Protein AF-A0A843D8D5-F1 (afdb_monomer_lite)

Radius of gyration: 13.55 Å; chains: 1; bounding box: 32×32×28 Å

Secondary structure (DSSP, 8-state):
---TT-TTS-STTTTT--HHHHHHHHHHHHHHHHGGG-------TTS---HHHHHHHHHH-PPSSP-EETTEE----S--HHHHHHHHHHHHHT-

Foldseek 3Di:
DQDPVNQLVFDQCPPVVDPVRLVVRLQVLCCVVPPPNDDDDDDDPVDPDPPLVVVCCVPPVADPPWDDDVSHTDNPNDNGNVRVVVVNVVVVVVD

Structure (mmCIF, N/CA/C/O backbone):
data_AF-A0A843D8D5-F1
#
_entry.id   AF-A0A843D8D5-F1
#
loop_
_atom_site.group_PDB
_atom_site.id
_atom_site.type_symbol
_atom_site.label_atom_id
_atom_site.label_alt_id
_atom_site.label_comp_id
_atom_site.label_asym_id
_atom_site.label_entity_id
_atom_site.label_seq_id
_atom_site.pdbx_PDB_ins_code
_atom_site.Cartn_x
_atom_site.Cartn_y
_atom_site.Cartn_z
_atom_site.occu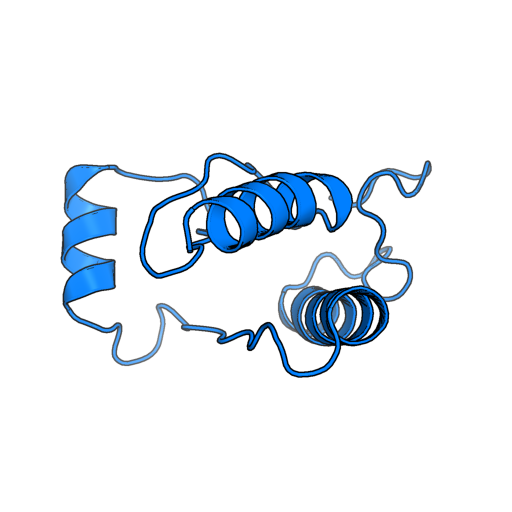pancy
_atom_site.B_iso_or_equiv
_atom_site.auth_seq_id
_atom_site.auth_comp_id
_atom_site.auth_asym_id
_atom_site.auth_atom_id
_atom_site.pdbx_PDB_model_num
ATOM 1 N N . PRO A 1 1 ? 7.385 1.180 -12.048 1.00 47.66 1 PRO A N 1
ATOM 2 C CA . PRO A 1 1 ? 8.185 2.334 -12.512 1.00 47.66 1 PRO A CA 1
ATOM 3 C C . PRO A 1 1 ? 7.674 3.664 -11.921 1.00 47.66 1 PRO A C 1
ATOM 5 O O . PRO A 1 1 ? 6.539 4.058 -12.180 1.00 47.66 1 PRO A O 1
ATOM 8 N N . CYS A 1 2 ? 8.488 4.339 -11.101 1.00 55.44 2 CYS A N 1
ATOM 9 C CA . CYS A 1 2 ? 8.285 5.772 -10.858 1.00 55.44 2 CYS A CA 1
ATOM 10 C C . CYS A 1 2 ? 8.606 6.502 -12.167 1.00 55.44 2 CYS A C 1
ATOM 12 O O . CYS A 1 2 ? 9.654 6.240 -12.750 1.00 55.44 2 CYS A O 1
ATOM 14 N N . ASN A 1 3 ? 7.702 7.351 -12.659 1.00 57.97 3 ASN A N 1
ATOM 15 C CA . ASN A 1 3 ? 8.015 8.200 -13.808 1.00 57.97 3 ASN A CA 1
ATOM 16 C C . ASN A 1 3 ? 8.922 9.365 -13.372 1.00 57.97 3 ASN A C 1
ATOM 18 O O . ASN A 1 3 ? 8.964 9.708 -12.187 1.00 57.97 3 ASN A O 1
ATOM 22 N N . ASP A 1 4 ? 9.620 9.986 -14.322 1.00 55.50 4 ASP A N 1
ATOM 23 C CA . ASP A 1 4 ? 10.526 11.120 -14.064 1.00 55.50 4 ASP A CA 1
ATOM 24 C C . ASP A 1 4 ? 9.816 12.321 -13.417 1.00 55.50 4 ASP A C 1
ATOM 26 O O . ASP A 1 4 ? 10.421 13.116 -12.700 1.00 55.50 4 ASP A O 1
ATOM 30 N N . GLU A 1 5 ? 8.497 12.405 -13.591 1.00 62.22 5 GLU A N 1
ATOM 31 C CA . GLU A 1 5 ? 7.626 13.414 -12.985 1.00 62.22 5 GLU A CA 1
ATOM 32 C C . GLU A 1 5 ? 7.297 13.131 -11.505 1.00 62.22 5 GLU A C 1
ATOM 34 O O . GLU A 1 5 ? 6.602 13.916 -10.864 1.00 62.22 5 GLU A O 1
ATOM 39 N N . ARG A 1 6 ? 7.789 12.017 -10.938 1.00 62.62 6 ARG A N 1
ATOM 40 C CA . ARG A 1 6 ? 7.592 11.595 -9.536 1.00 62.62 6 ARG A CA 1
ATOM 41 C C . ARG A 1 6 ? 6.125 11.465 -9.126 1.00 62.62 6 ARG A C 1
ATOM 43 O O . ARG A 1 6 ? 5.787 11.584 -7.949 1.00 62.62 6 ARG A O 1
ATOM 50 N N . THR A 1 7 ? 5.250 11.129 -10.070 1.00 68.88 7 THR A N 1
ATOM 51 C CA . THR A 1 7 ? 3.804 10.960 -9.819 1.00 68.88 7 THR A CA 1
ATOM 52 C C . THR A 1 7 ? 3.489 9.825 -8.834 1.00 68.88 7 THR A C 1
ATOM 54 O O . THR A 1 7 ? 2.400 9.766 -8.269 1.00 68.88 7 THR A O 1
ATOM 57 N N . CYS A 1 8 ? 4.454 8.933 -8.576 1.00 71.19 8 CYS A N 1
ATOM 58 C CA . CYS A 1 8 ? 4.361 7.876 -7.569 1.00 71.19 8 CYS A CA 1
ATOM 59 C C . CYS A 1 8 ? 4.458 8.396 -6.118 1.00 71.19 8 CYS A C 1
ATOM 61 O O . CYS A 1 8 ? 4.079 7.666 -5.204 1.00 71.19 8 CYS A O 1
ATOM 63 N N . GLY A 1 9 ? 4.955 9.620 -5.888 1.00 72.00 9 GLY A N 1
ATOM 64 C CA . GLY A 1 9 ? 5.135 10.200 -4.549 1.00 72.00 9 GLY A CA 1
ATOM 65 C C . GLY A 1 9 ? 6.313 9.631 -3.744 1.00 72.00 9 GLY A C 1
ATOM 66 O O . GLY A 1 9 ? 6.451 9.961 -2.572 1.00 72.00 9 GLY A O 1
ATOM 67 N N . LEU A 1 10 ? 7.164 8.795 -4.353 1.00 78.50 10 LEU A N 1
ATOM 68 C CA . LEU A 1 10 ? 8.334 8.184 -3.715 1.00 78.50 10 LEU A CA 1
ATOM 69 C C . LEU A 1 10 ? 9.623 8.656 -4.393 1.00 78.50 10 LEU A C 1
ATOM 71 O O . LEU A 1 10 ? 9.813 8.452 -5.590 1.00 78.50 10 LEU A O 1
ATOM 75 N N . SER A 1 11 ? 10.526 9.269 -3.630 1.00 70.12 11 SER A N 1
ATOM 76 C CA . SER A 1 11 ? 11.817 9.763 -4.133 1.00 70.12 11 SER A CA 1
ATOM 77 C C . SER A 1 11 ? 12.944 8.732 -4.006 1.00 70.12 11 SER A C 1
ATOM 79 O O . SER A 1 11 ? 13.844 8.689 -4.838 1.00 70.12 11 SER A O 1
ATOM 81 N N . GLU A 1 12 ? 12.895 7.864 -2.997 1.00 68.62 12 GLU A N 1
ATOM 82 C CA . GLU A 1 12 ? 14.029 7.003 -2.624 1.00 68.62 12 GLU A CA 1
ATOM 83 C C . GLU A 1 12 ? 14.132 5.689 -3.406 1.00 68.62 12 GLU A C 1
ATOM 85 O O . GLU A 1 12 ? 15.184 5.044 -3.411 1.00 68.62 12 GLU A O 1
ATOM 90 N N . CYS A 1 13 ? 13.056 5.285 -4.080 1.00 66.25 13 CYS A N 1
ATOM 91 C CA . CYS A 1 13 ? 13.039 4.108 -4.948 1.00 66.25 13 CYS A CA 1
ATOM 92 C C . CYS A 1 13 ? 13.279 4.439 -6.430 1.00 66.25 13 CYS A C 1
ATOM 94 O O . CYS A 1 13 ? 13.214 3.537 -7.270 1.00 66.25 13 CYS A O 1
ATOM 96 N N . PHE A 1 14 ? 13.554 5.709 -6.748 1.00 63.16 14 PHE A N 1
ATOM 97 C CA . PHE A 1 14 ? 13.910 6.169 -8.089 1.00 63.16 14 PHE A CA 1
ATOM 98 C C . PHE A 1 14 ? 15.157 5.428 -8.605 1.00 63.16 14 PHE A C 1
ATOM 100 O O . PHE A 1 14 ? 16.081 5.171 -7.833 1.00 63.16 14 PHE A O 1
ATOM 107 N N . GLU A 1 15 ? 15.132 5.003 -9.874 1.00 60.16 15 GLU A N 1
ATOM 108 C CA . GLU A 1 15 ? 16.171 4.208 -10.574 1.00 60.16 15 GLU A CA 1
ATOM 109 C C . GLU A 1 15 ? 16.525 2.834 -9.976 1.00 60.16 15 GLU A C 1
ATOM 111 O O . GLU A 1 15 ? 17.289 2.072 -10.566 1.00 60.16 15 GLU A O 1
ATOM 116 N N . LYS A 1 16 ? 15.966 2.469 -8.818 1.00 64.62 16 LYS A N 1
ATOM 117 C CA . LYS A 1 16 ? 16.260 1.188 -8.160 1.00 64.62 16 LYS A CA 1
ATOM 118 C C . LYS A 1 16 ? 15.276 0.086 -8.522 1.00 64.62 16 LYS A C 1
ATOM 120 O O . LYS A 1 16 ? 15.648 -1.076 -8.399 1.00 64.62 16 LYS A O 1
ATOM 125 N N . GLU A 1 17 ? 14.041 0.451 -8.885 1.00 65.00 17 GLU A N 1
ATOM 126 C CA . GLU A 1 17 ? 12.939 -0.433 -9.324 1.00 65.00 17 GLU A CA 1
ATOM 127 C C . GLU A 1 17 ? 12.759 -1.719 -8.494 1.00 65.00 17 GLU A C 1
ATOM 129 O O . GLU A 1 17 ? 12.305 -2.754 -8.974 1.00 65.00 17 GLU A O 1
ATOM 134 N N . LYS A 1 18 ? 13.112 -1.657 -7.209 1.00 72.94 18 LYS A N 1
ATOM 135 C CA . LYS A 1 18 ? 13.156 -2.803 -6.302 1.00 72.94 18 LYS A CA 1
ATOM 136 C C . LYS A 1 18 ? 12.212 -2.576 -5.136 1.00 72.94 18 LYS A C 1
ATOM 138 O O . LYS A 1 18 ? 12.274 -1.545 -4.463 1.00 72.94 18 LYS A O 1
ATOM 143 N N . LEU A 1 19 ? 11.391 -3.587 -4.855 1.00 77.56 19 LEU A N 1
ATOM 144 C CA . LEU A 1 19 ? 10.420 -3.577 -3.758 1.00 77.56 19 LEU A CA 1
ATOM 145 C C . LEU A 1 19 ? 11.080 -3.301 -2.400 1.00 77.56 19 LEU A C 1
ATOM 147 O O . LEU A 1 19 ? 10.525 -2.571 -1.587 1.00 77.56 19 LEU A O 1
ATOM 151 N N . SER A 1 20 ? 12.311 -3.784 -2.206 1.00 79.69 20 SER A N 1
ATOM 152 C CA . SER A 1 20 ? 13.122 -3.544 -1.005 1.00 79.69 20 SER A CA 1
ATOM 153 C C . SER A 1 20 ? 13.432 -2.067 -0.734 1.00 79.69 20 SER A C 1
ATOM 155 O O . SER A 1 20 ? 13.758 -1.722 0.394 1.00 79.69 20 SER A O 1
ATOM 157 N N . PHE A 1 21 ? 13.360 -1.198 -1.749 1.00 81.12 21 PHE A N 1
ATOM 158 C CA . PHE A 1 21 ? 13.503 0.254 -1.590 1.00 81.12 21 PHE A CA 1
ATOM 159 C C . PHE A 1 21 ? 12.150 0.970 -1.622 1.00 81.12 21 PHE A C 1
ATOM 161 O O . PHE A 1 21 ? 11.969 1.958 -0.918 1.00 81.12 21 PHE A O 1
ATOM 168 N N . ALA A 1 22 ? 11.193 0.474 -2.413 1.00 82.38 22 ALA A N 1
ATOM 169 C CA . ALA A 1 22 ? 9.859 1.064 -2.511 1.00 82.38 22 ALA A CA 1
ATOM 170 C C . ALA A 1 22 ? 9.049 0.908 -1.216 1.00 82.38 22 ALA A C 1
ATOM 172 O O . ALA A 1 22 ? 8.378 1.850 -0.810 1.00 82.38 22 ALA A O 1
ATOM 173 N N . TYR A 1 23 ? 9.146 -0.244 -0.546 1.00 87.75 23 TYR A N 1
ATOM 174 C CA . TYR A 1 23 ? 8.427 -0.518 0.697 1.00 87.75 23 TYR A CA 1
ATOM 175 C C . TYR A 1 23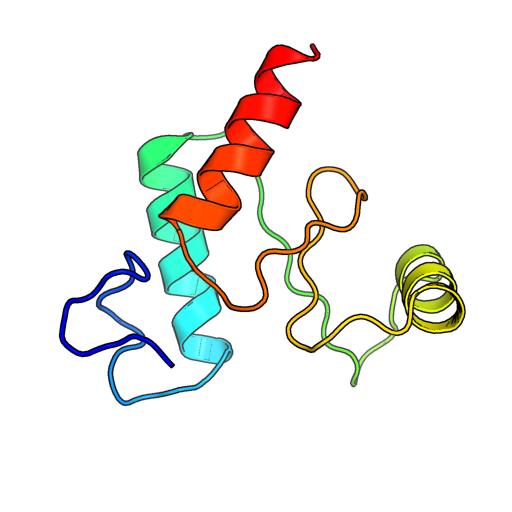 ? 8.779 0.453 1.841 1.00 87.75 23 TYR A C 1
ATOM 177 O O . TYR A 1 23 ? 7.875 1.137 2.312 1.00 87.75 23 TYR A O 1
ATOM 185 N N . PRO A 1 24 ? 10.054 0.614 2.258 1.00 88.75 24 PRO A N 1
ATOM 186 C CA . PRO A 1 24 ? 10.393 1.537 3.347 1.00 88.75 24 PRO A CA 1
ATOM 187 C C . PRO A 1 24 ? 10.172 3.015 2.984 1.00 88.75 24 PRO A C 1
ATOM 189 O O . PRO A 1 24 ? 10.036 3.865 3.862 1.00 88.75 24 PRO A O 1
ATOM 192 N N . ALA A 1 25 ? 10.167 3.361 1.693 1.00 89.38 25 ALA A N 1
ATOM 193 C CA . ALA A 1 25 ? 9.791 4.700 1.242 1.00 89.38 25 ALA A CA 1
ATOM 194 C C . ALA A 1 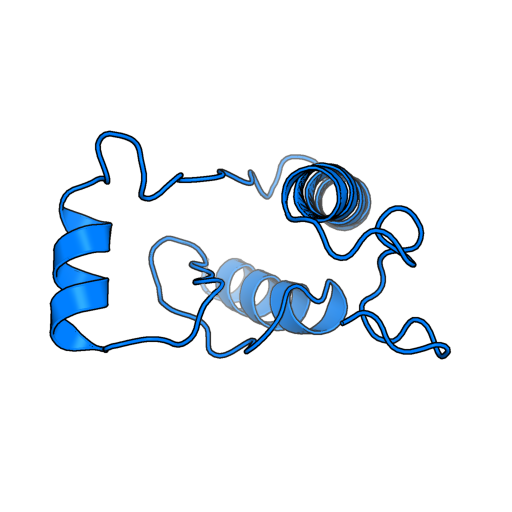25 ? 8.271 4.920 1.360 1.00 89.38 25 ALA A C 1
ATOM 196 O O . ALA A 1 25 ? 7.839 5.960 1.850 1.00 89.38 25 ALA A O 1
ATOM 197 N N . LEU A 1 26 ? 7.466 3.927 0.963 1.00 89.81 26 LEU A N 1
ATOM 198 C CA . LEU A 1 26 ? 6.011 3.949 1.116 1.00 89.81 26 LEU A CA 1
ATOM 199 C C . LEU A 1 26 ? 5.605 4.006 2.588 1.00 89.81 26 LEU A C 1
ATOM 201 O O . LEU A 1 26 ? 4.774 4.832 2.944 1.00 89.81 26 LEU A O 1
ATOM 205 N N . GLU A 1 27 ? 6.208 3.175 3.436 1.00 92.31 27 GLU A N 1
ATOM 206 C CA . GLU A 1 27 ? 5.943 3.150 4.877 1.00 92.31 27 GLU A CA 1
ATOM 207 C C . GLU A 1 27 ? 6.147 4.531 5.508 1.00 92.31 27 GLU A C 1
ATOM 209 O O . GLU A 1 27 ? 5.257 5.027 6.194 1.00 92.31 27 GLU A O 1
ATOM 214 N N . ARG A 1 28 ? 7.265 5.202 5.202 1.00 91.75 28 ARG A N 1
ATOM 215 C CA . ARG A 1 28 ? 7.519 6.567 5.683 1.00 91.75 28 ARG A CA 1
ATOM 216 C C . ARG A 1 28 ? 6.516 7.575 5.148 1.00 91.75 28 ARG A C 1
ATOM 218 O O . ARG A 1 28 ? 5.969 8.332 5.938 1.00 91.75 28 ARG A O 1
ATOM 225 N N . ALA A 1 29 ? 6.238 7.561 3.846 1.00 92.38 29 ALA A N 1
ATOM 226 C CA . ALA A 1 29 ? 5.280 8.492 3.253 1.00 92.38 29 ALA A CA 1
ATOM 227 C C . ALA A 1 29 ? 3.870 8.328 3.854 1.00 92.38 29 ALA A C 1
ATOM 229 O O . ALA A 1 29 ? 3.170 9.312 4.096 1.00 92.38 29 ALA A O 1
ATOM 230 N N . LEU A 1 30 ? 3.451 7.088 4.129 1.00 93.50 30 LEU A N 1
ATOM 231 C CA . LEU A 1 30 ? 2.181 6.807 4.794 1.00 93.50 30 LEU A CA 1
ATOM 232 C C . LEU A 1 30 ? 2.213 7.214 6.271 1.00 93.50 30 LEU A C 1
ATOM 234 O O . LEU A 1 30 ? 1.254 7.825 6.730 1.00 93.50 30 LEU A O 1
ATOM 238 N N . ALA A 1 31 ? 3.302 6.953 6.997 1.00 93.94 31 ALA A N 1
ATOM 239 C CA . ALA A 1 31 ? 3.454 7.375 8.389 1.00 93.94 31 ALA A CA 1
ATOM 240 C C . ALA A 1 31 ? 3.455 8.907 8.534 1.00 93.94 31 ALA A C 1
ATOM 242 O O . ALA A 1 31 ? 2.816 9.440 9.437 1.00 93.94 31 ALA A O 1
ATOM 243 N N . GLU A 1 32 ? 4.105 9.635 7.622 1.00 94.44 32 GLU A N 1
ATOM 244 C CA . GLU A 1 32 ? 4.079 11.103 7.583 1.00 94.44 32 GLU A CA 1
ATOM 245 C C . GLU A 1 32 ? 2.662 11.648 7.355 1.00 94.44 32 GLU A C 1
ATOM 247 O O . GLU A 1 32 ? 2.275 12.640 7.973 1.00 94.44 32 GLU A O 1
ATOM 252 N N . LYS A 1 33 ? 1.872 10.998 6.488 1.00 94.50 33 LYS A N 1
ATOM 253 C CA . LYS A 1 33 ? 0.508 11.438 6.163 1.00 94.50 33 LYS A CA 1
ATOM 254 C C . LYS A 1 33 ? -0.530 11.025 7.214 1.00 94.50 33 LYS A C 1
ATOM 256 O O . LYS A 1 33 ? -1.424 11.808 7.532 1.00 94.50 33 LYS A O 1
ATOM 261 N N . TYR A 1 34 ? -0.450 9.798 7.720 1.00 95.00 34 TYR A N 1
ATOM 262 C CA . TYR A 1 34 ? -1.501 9.163 8.522 1.00 95.00 34 TYR A CA 1
ATOM 263 C C . TYR A 1 34 ? -1.130 8.960 9.995 1.00 95.00 34 TYR A C 1
ATOM 265 O O . TYR A 1 34 ? -2.010 8.647 10.803 1.00 95.00 34 TYR A O 1
ATOM 273 N N . GLY A 1 35 ? 0.136 9.160 10.366 1.00 93.50 35 GLY A N 1
ATOM 274 C CA . GLY A 1 35 ? 0.642 8.847 11.699 1.00 93.50 35 GLY A CA 1
ATOM 275 C C . GLY A 1 35 ? 0.450 7.367 12.026 1.00 93.50 35 GLY A C 1
ATOM 276 O O . GLY A 1 35 ? 0.652 6.497 11.186 1.00 93.50 35 GLY A O 1
ATOM 277 N N . GLU A 1 36 ? -0.010 7.085 13.242 1.00 93.06 36 GLU A N 1
ATOM 278 C CA . GLU A 1 36 ? -0.222 5.718 13.742 1.00 93.06 36 GLU A CA 1
ATOM 279 C C . GLU A 1 36 ? -1.547 5.081 13.277 1.00 93.06 36 GLU A C 1
ATOM 281 O O . GLU A 1 36 ? -1.876 3.969 13.681 1.00 93.06 36 GLU A O 1
ATOM 286 N N . LYS A 1 37 ? -2.337 5.765 12.435 1.00 93.12 37 LYS A N 1
ATOM 287 C CA . LYS A 1 37 ? -3.645 5.260 11.973 1.00 93.12 37 LYS A CA 1
ATOM 288 C C . LYS A 1 37 ? -3.540 4.128 10.953 1.00 93.12 37 LYS A C 1
ATOM 290 O O . LYS A 1 37 ? -4.531 3.451 10.699 1.00 93.12 37 LYS A O 1
ATOM 295 N N . VAL A 1 38 ? -2.376 3.972 10.328 1.00 93.31 38 VAL A N 1
ATOM 296 C CA . VAL A 1 38 ? -2.134 3.006 9.257 1.00 93.31 38 VAL A CA 1
ATOM 297 C C . VAL A 1 38 ? -0.845 2.262 9.564 1.00 93.31 38 VAL A C 1
ATOM 299 O O . VAL A 1 38 ? 0.192 2.881 9.789 1.00 93.31 38 VAL A O 1
ATOM 302 N N . SER A 1 39 ? -0.905 0.934 9.527 1.00 92.88 39 SER A N 1
ATOM 303 C CA . SER A 1 39 ? 0.268 0.066 9.483 1.00 92.88 39 SER A CA 1
ATOM 304 C C . SER A 1 39 ? 0.413 -0.531 8.087 1.00 92.88 39 SER A C 1
ATOM 306 O O . SER A 1 39 ? -0.570 -0.737 7.371 1.00 92.88 39 SER A O 1
ATOM 308 N N . LEU A 1 40 ? 1.653 -0.791 7.687 1.00 92.81 40 LEU A N 1
ATOM 309 C CA . LEU A 1 40 ? 1.975 -1.434 6.422 1.00 92.81 40 LEU A CA 1
ATOM 310 C C . LEU A 1 40 ? 2.654 -2.774 6.716 1.00 92.81 40 LEU A C 1
ATOM 312 O O . LEU A 1 40 ? 3.483 -2.864 7.619 1.00 92.81 40 LEU A O 1
ATOM 316 N N . GLU A 1 41 ? 2.300 -3.808 5.957 1.00 91.56 41 GLU A N 1
ATOM 317 C CA . GLU A 1 41 ? 2.910 -5.135 6.045 1.00 91.56 41 GLU A CA 1
ATOM 318 C C . GLU A 1 41 ? 3.346 -5.598 4.651 1.00 91.56 41 GLU A C 1
ATOM 320 O O . GLU A 1 41 ? 2.611 -5.442 3.672 1.00 91.56 41 GLU A O 1
ATOM 325 N N . LEU A 1 42 ? 4.546 -6.181 4.552 1.00 88.75 42 LEU A N 1
ATOM 326 C CA . LEU A 1 42 ? 5.037 -6.817 3.332 1.00 88.75 42 LEU A CA 1
ATOM 327 C C . LEU A 1 42 ? 4.961 -8.339 3.439 1.00 88.75 42 LEU A C 1
ATOM 329 O O . LEU A 1 42 ? 5.772 -8.963 4.127 1.00 88.75 42 LEU A O 1
ATOM 333 N N . VAL A 1 43 ? 4.074 -8.942 2.655 1.00 85.62 43 VAL A N 1
ATOM 334 C CA . VAL A 1 43 ? 4.028 -10.396 2.479 1.00 85.62 43 VAL A CA 1
ATOM 335 C C . VAL A 1 43 ? 4.876 -10.788 1.268 1.00 85.62 43 VAL A C 1
ATOM 337 O O . VAL A 1 43 ? 4.618 -10.364 0.143 1.00 85.62 43 VAL A O 1
ATOM 340 N N . SER A 1 44 ? 5.903 -11.609 1.493 1.00 81.31 44 SER A N 1
ATOM 341 C CA . SER A 1 44 ? 6.707 -12.207 0.419 1.00 81.31 44 SER A CA 1
ATOM 342 C C . SER A 1 44 ? 6.077 -13.523 -0.026 1.00 81.31 44 SER A C 1
ATOM 344 O O . SER A 1 44 ? 5.819 -14.393 0.803 1.00 81.31 44 SER A O 1
ATOM 346 N N . LEU A 1 45 ? 5.880 -13.680 -1.338 1.00 74.50 45 LEU A N 1
ATOM 347 C CA . LEU A 1 45 ? 5.331 -14.908 -1.922 1.00 74.50 45 LEU A CA 1
ATOM 348 C C . LEU A 1 45 ? 6.299 -16.104 -1.853 1.00 74.50 45 LEU A C 1
ATOM 350 O O . LEU A 1 45 ? 5.873 -17.242 -2.016 1.00 74.50 45 LEU A O 1
ATOM 354 N N . ASP A 1 46 ? 7.582 -15.854 -1.581 1.00 75.19 46 ASP A N 1
ATOM 355 C CA . ASP A 1 46 ? 8.608 -16.889 -1.394 1.00 75.19 46 ASP A CA 1
ATOM 356 C C . ASP A 1 46 ? 8.603 -17.481 0.027 1.00 75.19 46 ASP A C 1
ATOM 358 O O . ASP A 1 46 ? 9.328 -18.433 0.320 1.00 75.19 46 ASP A O 1
ATOM 362 N N . LYS A 1 47 ? 7.820 -16.890 0.936 1.00 78.12 47 LYS A N 1
ATOM 363 C CA . LYS A 1 47 ? 7.621 -17.358 2.311 1.00 78.12 47 LYS A CA 1
ATOM 364 C C . LYS A 1 47 ? 6.236 -17.980 2.457 1.00 78.12 47 LYS A C 1
ATOM 366 O O . LYS A 1 47 ? 5.470 -18.063 1.503 1.00 78.12 47 LYS A O 1
ATOM 371 N N . GLU A 1 48 ? 5.907 -18.433 3.663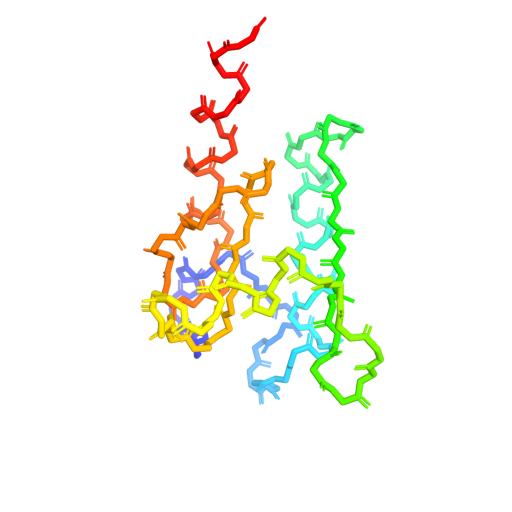 1.00 83.88 48 GLU A N 1
ATOM 372 C CA . GLU A 1 48 ? 4.539 -18.835 3.974 1.00 83.88 48 GLU A CA 1
ATOM 373 C C . GLU A 1 48 ? 3.589 -17.648 3.743 1.00 83.88 48 GLU A C 1
ATOM 375 O O . GLU A 1 48 ? 3.623 -16.649 4.459 1.00 83.88 48 GLU A O 1
ATOM 380 N N . ILE A 1 49 ? 2.783 -17.750 2.687 1.00 84.50 49 ILE A N 1
ATOM 381 C CA . ILE A 1 49 ? 1.753 -16.771 2.345 1.00 84.50 49 ILE A CA 1
ATOM 382 C C . ILE A 1 49 ? 0.534 -17.045 3.238 1.00 84.50 49 ILE A C 1
ATOM 384 O O . ILE A 1 49 ? 0.100 -18.201 3.299 1.00 84.50 49 ILE A O 1
ATOM 388 N N . PRO A 1 50 ? -0.066 -16.028 3.882 1.00 86.38 50 PRO A N 1
ATOM 389 C CA . PRO A 1 50 ? -1.312 -16.203 4.618 1.00 86.38 50 PRO A CA 1
ATOM 390 C C . PRO A 1 50 ? -2.424 -16.773 3.729 1.00 86.38 50 PRO A C 1
ATOM 392 O O . PRO A 1 50 ? -2.571 -16.367 2.575 1.00 86.38 50 PRO A O 1
ATOM 395 N N . GLU A 1 51 ? -3.234 -17.688 4.263 1.00 88.38 51 GLU A N 1
ATOM 396 C CA . GLU A 1 51 ? -4.217 -18.429 3.457 1.00 88.38 51 GLU A CA 1
ATOM 397 C C . GLU A 1 51 ? -5.222 -17.506 2.750 1.00 88.38 51 GLU A C 1
ATOM 399 O O . GLU A 1 51 ? -5.476 -17.676 1.561 1.00 88.38 51 GLU A O 1
ATOM 404 N N . TYR A 1 52 ? -5.675 -16.441 3.423 1.00 84.56 52 TYR A N 1
ATOM 405 C CA . TYR A 1 52 ? -6.578 -15.444 2.834 1.00 84.56 52 TYR A CA 1
ATOM 406 C C . TYR A 1 52 ? -5.985 -14.753 1.591 1.00 84.56 52 TYR A C 1
ATOM 408 O O . TYR A 1 52 ? -6.706 -14.429 0.649 1.00 84.56 52 TYR A O 1
ATOM 416 N N . VAL A 1 53 ? -4.661 -14.550 1.555 1.00 84.31 53 VAL A N 1
ATOM 417 C CA . VAL A 1 53 ? -3.967 -13.978 0.392 1.00 84.31 53 VAL A CA 1
ATOM 418 C C . VAL A 1 53 ? -3.913 -15.004 -0.737 1.00 84.31 53 VAL A C 1
ATOM 420 O O . VAL A 1 53 ? -4.125 -14.640 -1.892 1.00 84.31 53 VAL A O 1
ATOM 423 N N . LYS A 1 54 ? -3.670 -16.288 -0.433 1.00 85.94 54 LYS A N 1
ATOM 424 C CA . LYS A 1 54 ? -3.666 -17.354 -1.450 1.00 85.94 54 LYS A CA 1
ATOM 425 C C . LYS A 1 54 ? -5.030 -17.494 -2.117 1.00 85.94 54 LYS A C 1
ATOM 427 O O . LYS A 1 54 ? -5.096 -17.537 -3.343 1.00 85.94 54 LYS A O 1
ATOM 432 N N . GLU A 1 55 ? -6.098 -17.535 -1.324 1.00 89.00 55 GLU A N 1
ATOM 433 C CA . GLU A 1 55 ? -7.475 -17.629 -1.819 1.00 89.00 55 GLU A CA 1
ATOM 434 C C . GLU A 1 55 ? -7.822 -16.443 -2.726 1.00 89.00 55 GLU A C 1
ATOM 436 O O . GLU A 1 55 ? -8.350 -16.628 -3.825 1.00 89.00 55 GLU A O 1
ATOM 441 N N . LEU A 1 56 ? -7.453 -15.228 -2.310 1.00 86.88 56 LEU A N 1
ATOM 442 C CA . LEU A 1 56 ? -7.652 -14.015 -3.098 1.00 86.88 56 LEU A CA 1
ATOM 443 C C . LEU A 1 56 ? -6.895 -14.068 -4.436 1.00 86.88 56 LEU A C 1
ATOM 445 O O . LEU A 1 56 ? -7.475 -13.788 -5.484 1.00 86.88 56 LEU A O 1
ATOM 449 N N . VAL A 1 57 ? -5.615 -14.455 -4.420 1.00 83.94 57 VAL A N 1
ATOM 450 C CA . VAL A 1 57 ? -4.787 -14.556 -5.635 1.00 83.94 57 VAL A CA 1
ATOM 451 C C . VAL A 1 57 ? -5.317 -15.620 -6.591 1.00 83.94 57 VAL A C 1
ATOM 453 O O . VAL A 1 57 ? -5.356 -15.384 -7.798 1.00 83.94 57 VAL A O 1
ATOM 456 N N . ALA A 1 58 ? -5.748 -16.767 -6.062 1.00 86.12 58 ALA A N 1
ATOM 457 C CA . ALA A 1 58 ? -6.309 -17.857 -6.853 1.00 86.12 58 ALA A CA 1
ATOM 458 C C . ALA A 1 58 ? -7.643 -17.482 -7.514 1.00 86.12 58 ALA A C 1
ATOM 460 O O . ALA A 1 58 ? -7.950 -17.991 -8.587 1.00 86.12 58 ALA A O 1
ATOM 461 N N . LYS A 1 59 ? -8.433 -16.610 -6.879 1.00 88.00 59 LYS A N 1
ATOM 462 C CA . LYS A 1 59 ? -9.746 -16.191 -7.376 1.00 88.00 59 LYS A CA 1
ATOM 463 C C . LYS A 1 59 ? -9.666 -15.024 -8.361 1.00 88.00 59 LYS A C 1
ATOM 465 O O . LYS A 1 59 ? -10.321 -15.054 -9.397 1.00 88.00 59 LYS A O 1
ATOM 470 N N . GLU A 1 60 ? -8.908 -13.986 -8.018 1.00 85.88 60 GLU A N 1
ATOM 471 C CA . GLU A 1 60 ? -8.951 -12.695 -8.719 1.00 85.88 60 GLU A CA 1
ATOM 472 C C . GLU A 1 60 ? -7.806 -12.522 -9.733 1.00 85.88 60 GLU A C 1
ATOM 474 O O . GLU A 1 60 ? -7.857 -11.618 -10.563 1.00 85.88 60 GLU A O 1
ATOM 479 N N . HIS A 1 61 ? -6.766 -13.366 -9.679 1.00 83.69 61 HIS A N 1
ATOM 480 C CA . HIS A 1 61 ? -5.561 -13.275 -10.520 1.00 83.69 61 HIS A CA 1
ATOM 481 C C . HIS A 1 61 ? -4.999 -11.841 -10.672 1.00 83.69 61 HIS A C 1
ATOM 483 O O . HIS A 1 61 ? -4.774 -11.372 -11.794 1.00 83.69 61 HIS A O 1
ATOM 489 N N . PRO A 1 62 ? -4.774 -11.115 -9.560 1.00 83.06 62 PRO A N 1
ATOM 490 C CA . PRO A 1 62 ? -4.389 -9.711 -9.609 1.00 83.06 62 PRO A CA 1
ATOM 491 C C . PRO A 1 62 ? -2.982 -9.505 -10.200 1.00 83.06 62 PRO A C 1
ATOM 493 O O . PRO A 1 62 ? -2.101 -10.354 -10.027 1.00 83.06 62 PRO A O 1
ATOM 496 N N . PRO A 1 63 ? -2.722 -8.351 -10.844 1.00 79.94 63 PRO A N 1
ATOM 497 C CA . PRO A 1 63 ? -1.373 -7.987 -11.256 1.00 79.94 63 PRO A CA 1
ATOM 498 C C . PRO A 1 63 ? -0.474 -7.739 -10.036 1.00 79.94 63 PRO A C 1
ATOM 500 O O . PRO A 1 63 ? -0.921 -7.238 -9.004 1.00 79.94 63 PRO A O 1
ATOM 503 N N . LEU A 1 64 ? 0.817 -8.051 -10.171 1.00 77.19 64 LEU A N 1
ATOM 504 C CA . LEU A 1 64 ? 1.821 -7.713 -9.163 1.00 77.19 64 LEU A CA 1
ATOM 505 C C . LEU A 1 64 ? 2.299 -6.253 -9.315 1.00 77.19 64 LEU A C 1
ATOM 507 O O . LEU A 1 64 ? 2.435 -5.778 -10.444 1.00 77.19 64 LEU A O 1
ATOM 511 N N . PRO A 1 65 ? 2.656 -5.569 -8.209 1.00 79.75 65 PRO A N 1
ATOM 512 C CA . PRO A 1 65 ? 2.483 -6.003 -6.820 1.00 79.75 65 PRO A CA 1
ATOM 513 C C . PRO A 1 65 ? 1.014 -5.924 -6.369 1.00 79.75 65 PRO A C 1
ATOM 515 O O . PRO A 1 65 ? 0.298 -4.992 -6.733 1.00 79.75 65 PRO A O 1
ATOM 518 N N . ILE A 1 66 ? 0.593 -6.882 -5.539 1.00 86.88 66 ILE A N 1
ATOM 519 C CA . ILE A 1 66 ? -0.746 -6.902 -4.933 1.00 86.88 66 ILE A CA 1
ATOM 520 C C . ILE A 1 66 ? -0.764 -5.936 -3.752 1.00 86.88 66 ILE A C 1
ATOM 522 O O . ILE A 1 66 ? 0.130 -5.978 -2.909 1.00 86.88 66 ILE A O 1
ATOM 526 N N . VAL A 1 67 ? -1.789 -5.090 -3.680 1.00 89.62 67 VAL A N 1
ATOM 527 C CA . VAL A 1 67 ? -2.002 -4.172 -2.558 1.00 89.62 67 VAL A CA 1
ATOM 528 C C . VAL A 1 67 ? -3.378 -4.432 -1.969 1.00 89.62 67 VAL A C 1
ATOM 530 O O . VAL A 1 67 ? -4.373 -4.448 -2.696 1.00 89.62 67 VAL A O 1
ATOM 533 N N . LEU A 1 68 ? -3.409 -4.629 -0.652 1.00 90.88 68 LEU A N 1
ATOM 534 C CA . LEU A 1 68 ? -4.628 -4.793 0.128 1.00 90.88 68 LEU A CA 1
ATOM 535 C C . LEU A 1 68 ? -4.757 -3.621 1.100 1.00 90.88 68 LEU A C 1
ATOM 537 O O . LEU A 1 68 ? -3.782 -3.265 1.760 1.00 90.88 68 LEU A O 1
ATOM 541 N N . VAL A 1 69 ? -5.952 -3.048 1.214 1.00 92.19 69 VAL A N 1
ATOM 542 C CA . VAL A 1 69 ? -6.290 -2.063 2.252 1.00 92.19 69 VAL A CA 1
ATOM 543 C C . VAL A 1 69 ? -7.350 -2.700 3.139 1.00 92.19 69 VAL A C 1
ATOM 545 O O . VAL A 1 69 ? -8.413 -3.068 2.654 1.00 92.19 69 VAL A O 1
ATOM 548 N N . ASN A 1 70 ? -7.036 -2.904 4.422 1.00 91.31 70 ASN A N 1
ATOM 549 C CA . ASN A 1 70 ? -7.883 -3.641 5.373 1.00 91.31 70 ASN A CA 1
ATOM 550 C C . ASN A 1 70 ? -8.347 -5.024 4.860 1.00 91.31 70 ASN A C 1
ATOM 552 O O . ASN A 1 70 ? -9.466 -5.454 5.123 1.00 91.31 70 ASN A O 1
ATOM 556 N N . GLY A 1 71 ? -7.483 -5.723 4.115 1.00 88.12 71 GLY A N 1
ATOM 557 C CA . GLY A 1 71 ? -7.778 -7.039 3.534 1.00 88.12 71 GLY A CA 1
ATOM 558 C C . GLY A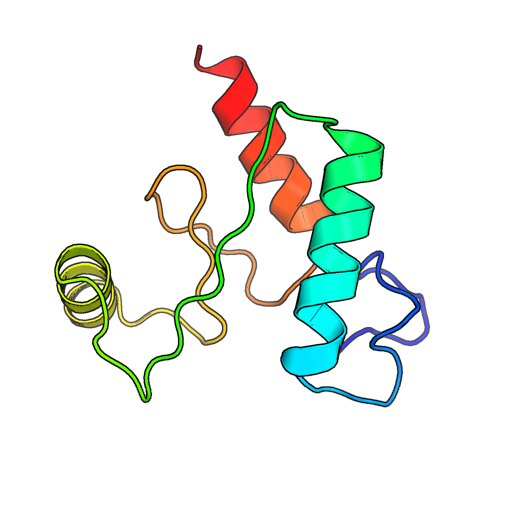 1 71 ? -8.543 -7.005 2.205 1.00 88.12 71 GLY A C 1
ATOM 559 O O . GLY A 1 71 ? -8.681 -8.048 1.570 1.00 88.12 71 GLY A O 1
ATOM 560 N N . GLU A 1 72 ? -8.985 -5.834 1.739 1.00 89.25 72 GLU A N 1
ATOM 561 C CA . GLU A 1 72 ? -9.664 -5.677 0.450 1.00 89.25 72 GLU A CA 1
ATOM 562 C C . GLU A 1 72 ? -8.662 -5.370 -0.672 1.00 89.25 72 GLU A C 1
ATOM 564 O O . GLU A 1 72 ? -7.795 -4.503 -0.531 1.00 89.25 72 GLU A O 1
ATOM 569 N N . LEU A 1 73 ? -8.784 -6.067 -1.808 1.00 89.19 73 LEU A N 1
ATOM 570 C CA . LEU A 1 73 ? -7.955 -5.835 -2.992 1.00 89.19 73 LEU A CA 1
ATOM 571 C C . LEU A 1 73 ? -8.252 -4.466 -3.610 1.00 89.19 73 LEU A C 1
ATOM 573 O O . LEU A 1 73 ? -9.395 -4.182 -3.967 1.00 89.19 73 LEU A O 1
ATOM 577 N N . VAL A 1 74 ? -7.210 -3.653 -3.812 1.00 89.50 74 VAL A N 1
ATOM 578 C CA . VAL A 1 74 ? -7.342 -2.331 -4.443 1.00 89.50 74 VAL A CA 1
ATOM 579 C C . VAL A 1 74 ? -6.608 -2.270 -5.790 1.00 89.50 74 VAL A C 1
ATOM 581 O O . VAL A 1 74 ? -5.432 -2.640 -5.879 1.00 89.50 74 VAL A O 1
ATOM 584 N N . PRO A 1 75 ? -7.251 -1.790 -6.873 1.00 82.62 75 PRO A N 1
ATOM 585 C CA . PRO A 1 75 ? -6.669 -1.786 -8.213 1.00 82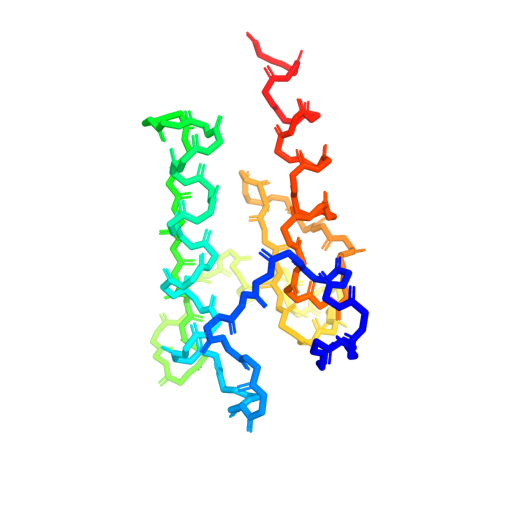.62 75 PRO A CA 1
ATOM 586 C C . PRO A 1 75 ? -5.734 -0.584 -8.420 1.00 82.62 75 PRO A C 1
ATOM 588 O O . PRO A 1 75 ? -5.995 0.318 -9.214 1.00 82.62 75 PRO A O 1
ATOM 591 N N . VAL A 1 76 ? -4.613 -0.553 -7.700 1.00 78.69 76 VAL A N 1
ATOM 592 C CA . VAL A 1 76 ? -3.621 0.533 -7.821 1.00 78.69 76 VAL A CA 1
ATOM 593 C C . VAL A 1 76 ? -2.659 0.329 -8.998 1.00 78.69 76 VAL A C 1
ATOM 595 O O . VAL A 1 76 ? -2.139 1.304 -9.552 1.00 78.69 76 VAL A O 1
ATOM 598 N N . GLY A 1 77 ? -2.441 -0.928 -9.410 1.00 70.81 77 GLY A N 1
ATOM 599 C CA . GLY A 1 77 ? -1.601 -1.348 -10.545 1.00 70.81 77 GLY A CA 1
ATOM 600 C C . GLY A 1 77 ? -0.089 -1.142 -10.361 1.00 70.81 77 GLY A C 1
ATOM 601 O O . GLY A 1 77 ? 0.705 -1.765 -11.057 1.00 70.81 77 GLY A O 1
ATOM 602 N N . ALA A 1 78 ? 0.321 -0.280 -9.432 1.00 77.50 78 ALA A N 1
ATOM 603 C CA . ALA A 1 78 ? 1.701 -0.050 -9.028 1.00 77.50 78 ALA A CA 1
ATOM 604 C C . ALA A 1 78 ? 1.741 0.578 -7.627 1.00 77.50 78 ALA A C 1
ATOM 606 O O . ALA A 1 78 ? 0.759 1.172 -7.174 1.00 77.50 78 ALA A O 1
ATOM 607 N N . ILE A 1 79 ? 2.902 0.514 -6.971 1.00 83.19 79 ILE A N 1
ATOM 608 C CA . ILE A 1 79 ? 3.143 1.264 -5.734 1.00 83.19 79 ILE A CA 1
ATOM 609 C C . ILE A 1 79 ? 3.128 2.763 -6.055 1.00 83.19 79 ILE A C 1
ATOM 611 O O . ILE A 1 79 ? 3.976 3.264 -6.794 1.00 83.19 79 ILE A O 1
ATOM 615 N N . SER A 1 80 ? 2.141 3.467 -5.509 1.00 85.56 80 SER A N 1
ATOM 616 C CA . SER A 1 80 ? 1.914 4.896 -5.717 1.00 85.56 80 SER A CA 1
ATOM 617 C C . SER A 1 80 ? 1.257 5.468 -4.467 1.00 85.56 80 SER A C 1
ATOM 619 O O . SER A 1 80 ? 0.149 5.064 -4.118 1.00 85.56 80 SER A O 1
ATOM 621 N N . VAL A 1 81 ? 1.932 6.406 -3.795 1.00 89.19 81 VAL A N 1
ATOM 622 C CA . VAL A 1 81 ? 1.417 7.043 -2.573 1.00 89.19 81 VAL A CA 1
ATOM 623 C C . VAL A 1 81 ? 0.071 7.724 -2.829 1.00 89.19 81 VAL A C 1
ATOM 625 O O . VAL A 1 81 ? -0.842 7.470 -2.043 1.00 89.19 81 VAL A O 1
ATOM 628 N N . PRO A 1 82 ? -0.120 8.514 -3.911 1.00 89.38 82 PRO A N 1
ATOM 629 C CA . PRO A 1 82 ? -1.415 9.136 -4.183 1.00 89.38 82 PRO A CA 1
ATOM 630 C C . PRO A 1 82 ? -2.542 8.115 -4.359 1.00 89.38 82 PRO A C 1
ATOM 632 O O . PRO A 1 82 ? -3.562 8.223 -3.689 1.00 89.38 82 PRO A O 1
ATOM 635 N N . LYS A 1 83 ? -2.338 7.076 -5.181 1.00 89.50 83 LYS A N 1
ATOM 636 C CA . LYS A 1 83 ? -3.380 6.067 -5.426 1.00 89.50 83 LYS A CA 1
ATOM 637 C C . LYS A 1 83 ? -3.705 5.257 -4.177 1.00 89.50 83 LYS A C 1
ATOM 639 O O . LYS A 1 83 ? -4.868 5.055 -3.870 1.00 89.50 83 LYS A O 1
ATOM 644 N N . ILE A 1 84 ? -2.689 4.789 -3.449 1.00 92.00 84 ILE A N 1
ATOM 645 C CA . ILE A 1 84 ? -2.894 4.007 -2.219 1.00 92.00 84 ILE A CA 1
ATOM 646 C C . ILE A 1 84 ? -3.603 4.864 -1.163 1.00 92.00 84 ILE A C 1
ATOM 648 O O . ILE A 1 84 ? -4.507 4.382 -0.485 1.00 92.00 84 ILE A O 1
ATOM 652 N N . SER A 1 85 ? -3.248 6.148 -1.080 1.00 93.81 85 SER A N 1
ATOM 653 C CA . SER A 1 85 ? -3.891 7.102 -0.182 1.00 93.81 85 SER A CA 1
ATOM 654 C C . SER A 1 85 ? -5.390 7.248 -0.429 1.00 93.81 85 SER A C 1
ATOM 656 O O . SER A 1 85 ? -6.137 7.295 0.537 1.00 93.81 85 SER A O 1
ATOM 658 N N . GLU A 1 86 ? -5.844 7.293 -1.685 1.00 94.25 86 GLU A N 1
ATOM 659 C CA . GLU A 1 86 ? -7.279 7.397 -1.999 1.00 94.25 86 GLU A CA 1
ATOM 660 C C . GLU A 1 86 ? -8.076 6.248 -1.366 1.00 94.25 86 GLU A C 1
ATOM 662 O O . GLU A 1 86 ? -9.121 6.470 -0.757 1.00 94.25 86 GLU A O 1
ATOM 667 N N . TYR A 1 87 ? -7.555 5.020 -1.441 1.00 94.38 87 TYR A N 1
ATOM 668 C CA . TYR A 1 87 ? -8.208 3.853 -0.846 1.00 94.38 87 TYR A CA 1
ATOM 669 C C . TYR A 1 87 ? -8.123 3.834 0.683 1.00 94.38 87 TYR A C 1
ATOM 671 O O . TYR A 1 87 ? -9.087 3.429 1.332 1.00 94.38 87 TYR A O 1
ATOM 679 N N . ILE A 1 88 ? -7.012 4.297 1.265 1.00 94.75 88 ILE A N 1
ATOM 680 C CA . ILE A 1 88 ? -6.893 4.472 2.720 1.00 94.75 88 ILE A CA 1
ATOM 681 C C . ILE A 1 88 ? -7.908 5.508 3.209 1.00 94.75 88 ILE A C 1
ATOM 683 O O . ILE A 1 88 ? -8.621 5.253 4.175 1.00 94.75 88 ILE A O 1
ATOM 687 N N . ASP A 1 89 ? -8.012 6.650 2.529 1.00 95.31 89 ASP A N 1
ATOM 688 C CA . ASP A 1 89 ? -8.936 7.729 2.881 1.00 95.31 89 ASP A CA 1
ATOM 689 C C . ASP A 1 89 ? -10.388 7.218 2.840 1.00 95.31 89 ASP A C 1
ATOM 691 O O . ASP A 1 89 ? -11.145 7.432 3.786 1.00 95.31 89 ASP A O 1
ATOM 695 N N . ILE A 1 90 ? -10.757 6.445 1.810 1.00 93.94 90 ILE A N 1
ATOM 696 C CA . ILE A 1 90 ? -12.067 5.775 1.724 1.00 93.94 90 ILE A CA 1
ATOM 697 C C . ILE A 1 90 ? -12.278 4.798 2.888 1.00 93.94 90 ILE A C 1
ATOM 699 O O . ILE A 1 90 ? -13.357 4.781 3.480 1.00 93.94 90 ILE A O 1
ATOM 703 N N . ALA A 1 91 ? -11.281 3.973 3.217 1.00 92.75 91 ALA A N 1
ATOM 704 C CA . ALA A 1 91 ? -11.383 2.997 4.299 1.00 92.75 91 ALA A CA 1
ATOM 705 C C . ALA A 1 91 ? -11.552 3.673 5.671 1.00 92.75 91 ALA A C 1
ATOM 707 O O . ALA A 1 91 ? -12.352 3.214 6.483 1.00 92.75 91 ALA A O 1
ATOM 708 N N . LEU A 1 92 ? -10.861 4.793 5.904 1.00 91.06 92 LEU A N 1
ATOM 709 C CA . LEU A 1 92 ? -10.970 5.583 7.131 1.00 91.06 92 LEU A CA 1
ATOM 710 C C . LEU A 1 92 ? -12.299 6.341 7.247 1.00 91.06 92 LEU A C 1
ATOM 712 O O . LEU A 1 92 ? -12.718 6.625 8.359 1.00 91.06 92 LEU A O 1
ATOM 716 N N . MET A 1 93 ? -12.964 6.674 6.136 1.00 88.94 93 MET A N 1
ATOM 717 C CA . MET A 1 93 ? -14.287 7.322 6.152 1.00 88.94 93 MET A CA 1
ATOM 718 C C . MET A 1 93 ? -15.445 6.353 6.426 1.00 88.94 93 MET A C 1
ATOM 720 O O . MET A 1 93 ? -16.549 6.792 6.741 1.00 88.94 93 MET A O 1
ATOM 724 N N . LYS A 1 94 ? -15.230 5.042 6.258 1.00 76.88 94 LYS A N 1
ATOM 725 C CA . LYS A 1 94 ? -16.255 4.007 6.475 1.00 76.88 94 LYS A CA 1
ATOM 726 C C . LYS A 1 94 ? -16.421 3.605 7.952 1.00 76.88 94 LYS A C 1
ATOM 728 O O . LYS A 1 94 ? -17.290 2.783 8.244 1.00 76.88 94 LYS A O 1
ATOM 733 N N . HIS A 1 95 ? -15.629 4.177 8.858 1.00 52.81 95 HIS A N 1
ATOM 734 C CA . HIS A 1 95 ? -15.600 3.896 10.297 1.00 52.81 95 HIS A CA 1
ATOM 735 C C . HIS A 1 95 ? -15.549 5.192 11.112 1.00 52.81 95 HIS A C 1
ATOM 737 O O . HIS A 1 95 ? -15.920 5.127 12.305 1.00 52.81 95 HIS A O 1
#

pLDDT: mean 82.7, std 11.22, range [47.66, 95.31]

Sequence (95 aa):
PCNDERTCGLSECFEKEKLSFAYPALERALAEKYGEKVSLELVSLDKEIPEYVKELVAKEHPPLPIVLVNGELVPVGAISVPKISEYIDIALMKH